Protein AF-A0A5N5X622-F1 (afdb_monomer_lite)

pLDDT: mean 71.99, std 19.09, range [31.19, 94.75]

Structure (mmCIF, N/CA/C/O backbone):
data_AF-A0A5N5X622-F1
#
_entry.id   AF-A0A5N5X622-F1
#
loop_
_atom_site.group_PDB
_atom_site.id
_atom_site.type_symbol
_atom_site.label_atom_id
_atom_site.label_alt_id
_atom_site.label_comp_id
_atom_site.label_asym_id
_atom_site.label_entity_id
_atom_site.label_seq_id
_atom_site.pdbx_PDB_ins_code
_atom_site.Cartn_x
_atom_site.Cartn_y
_atom_site.Cartn_z
_atom_site.occupancy
_atom_site.B_iso_or_equiv
_atom_site.auth_seq_id
_atom_site.auth_comp_id
_atom_site.auth_asym_id
_atom_site.auth_atom_id
_atom_site.pdbx_PDB_model_num
ATOM 1 N N . MET A 1 1 ? -25.633 13.217 -13.353 1.00 41.47 1 MET A N 1
ATOM 2 C CA . MET A 1 1 ? -24.418 12.420 -13.628 1.00 41.47 1 MET A CA 1
ATOM 3 C C . MET A 1 1 ? -23.751 12.186 -12.285 1.00 41.47 1 MET A C 1
ATOM 5 O O . MET A 1 1 ? -23.526 13.173 -11.601 1.00 41.47 1 MET A O 1
ATOM 9 N N . ASN A 1 2 ? -23.494 10.936 -11.894 1.00 58.78 2 ASN A N 1
ATOM 10 C CA . ASN A 1 2 ? -22.851 10.600 -10.618 1.00 58.78 2 ASN A CA 1
ATOM 11 C C . ASN A 1 2 ? -21.510 9.923 -10.926 1.00 58.78 2 ASN A C 1
ATOM 13 O O . ASN A 1 2 ? -21.478 9.017 -11.757 1.00 58.78 2 ASN A O 1
ATOM 17 N N . MET A 1 3 ? -20.425 10.362 -10.285 1.00 68.00 3 MET A N 1
ATOM 18 C CA . MET A 1 3 ? -19.094 9.757 -10.410 1.00 68.00 3 MET A CA 1
ATOM 19 C C . MET A 1 3 ? -18.786 8.971 -9.134 1.00 68.00 3 MET A C 1
ATOM 21 O O . MET A 1 3 ? -18.955 9.493 -8.035 1.00 68.00 3 MET A O 1
ATOM 25 N N . GLY A 1 4 ? -18.394 7.705 -9.279 1.00 65.88 4 GLY A N 1
ATOM 26 C CA . GLY A 1 4 ? -18.057 6.843 -8.147 1.00 65.88 4 GLY A CA 1
ATOM 27 C C . GLY A 1 4 ? -16.649 7.119 -7.624 1.00 65.88 4 GLY A C 1
ATOM 28 O O . GLY A 1 4 ? -15.725 7.293 -8.415 1.00 65.88 4 GLY A O 1
ATOM 29 N N . MET A 1 5 ? -16.495 7.120 -6.301 1.00 72.50 5 MET A N 1
ATOM 30 C CA . MET A 1 5 ? -15.207 7.199 -5.604 1.00 72.50 5 MET A CA 1
ATOM 31 C C . MET A 1 5 ? -15.010 5.932 -4.771 1.00 72.50 5 MET A C 1
ATOM 33 O O . MET A 1 5 ? -15.975 5.383 -4.233 1.00 72.50 5 MET A O 1
ATOM 37 N N . ALA A 1 6 ? -13.772 5.442 -4.701 1.00 73.81 6 ALA A N 1
ATOM 38 C CA . ALA A 1 6 ? -13.441 4.247 -3.940 1.00 73.81 6 ALA A CA 1
ATOM 39 C C . ALA A 1 6 ? -12.882 4.628 -2.561 1.00 73.81 6 ALA A C 1
ATOM 41 O O . ALA A 1 6 ? -11.781 5.157 -2.443 1.00 73.81 6 ALA A O 1
ATOM 42 N N . PHE A 1 7 ? -13.623 4.274 -1.509 1.00 77.81 7 PHE A N 1
ATOM 43 C CA . PHE A 1 7 ? -13.204 4.419 -0.107 1.00 77.81 7 PHE A CA 1
ATOM 44 C C . PHE A 1 7 ? -12.350 3.233 0.392 1.00 77.81 7 PHE A C 1
ATOM 46 O O . PHE A 1 7 ? -12.337 2.907 1.581 1.00 77.81 7 PHE A O 1
ATOM 53 N N . TYR A 1 8 ? -11.688 2.531 -0.528 1.00 85.31 8 TYR A N 1
ATOM 54 C CA . TYR A 1 8 ? -10.865 1.360 -0.251 1.00 85.31 8 TYR A CA 1
ATOM 55 C C . TYR A 1 8 ? -9.720 1.257 -1.263 1.00 85.31 8 TYR A C 1
ATOM 57 O O . TYR A 1 8 ? -9.831 1.708 -2.404 1.00 85.31 8 TYR A O 1
ATOM 65 N N . GLY A 1 9 ? -8.629 0.623 -0.846 1.00 89.12 9 GLY A N 1
ATOM 66 C CA . GLY A 1 9 ? -7.505 0.256 -1.696 1.00 89.12 9 GLY A CA 1
ATOM 67 C C . GLY A 1 9 ? -7.555 -1.194 -2.162 1.00 89.12 9 GLY A C 1
ATOM 68 O O . GLY A 1 9 ? -8.251 -2.044 -1.594 1.00 89.12 9 GLY A O 1
ATOM 69 N N . ARG A 1 10 ? -6.772 -1.479 -3.201 1.00 91.50 10 ARG A N 1
ATOM 70 C CA . ARG A 1 10 ? -6.449 -2.832 -3.651 1.00 91.50 10 ARG A CA 1
ATOM 71 C C . ARG A 1 10 ? -5.025 -3.176 -3.256 1.00 91.50 10 ARG A C 1
ATOM 73 O O . ARG A 1 10 ? -4.117 -2.387 -3.497 1.00 91.50 10 ARG A O 1
ATOM 80 N N . SER A 1 11 ? -4.836 -4.358 -2.680 1.00 92.56 11 SER A N 1
ATOM 81 C CA . SER A 1 11 ? -3.521 -4.862 -2.290 1.00 92.56 11 SER A CA 1
ATOM 82 C C . SER A 1 11 ? -3.118 -6.090 -3.098 1.00 92.56 11 SER A C 1
ATOM 84 O O . SER A 1 11 ? -3.950 -6.887 -3.534 1.00 92.56 11 SER A O 1
ATOM 86 N N . VAL A 1 12 ? -1.818 -6.242 -3.307 1.00 92.38 12 VAL A N 1
ATOM 87 C CA . VAL A 1 12 ? -1.199 -7.313 -4.085 1.00 92.38 12 VAL A CA 1
ATOM 88 C C . VAL A 1 12 ? 0.105 -7.745 -3.428 1.00 92.38 12 VAL A C 1
ATOM 90 O O . VAL A 1 12 ? 0.761 -6.968 -2.728 1.00 92.38 12 VAL A O 1
ATOM 93 N N . THR A 1 13 ? 0.484 -8.992 -3.676 1.00 92.44 13 THR A N 1
ATOM 94 C CA . THR A 1 13 ? 1.807 -9.517 -3.338 1.00 92.44 13 THR A CA 1
ATOM 95 C C . THR A 1 13 ? 2.660 -9.499 -4.598 1.00 92.44 13 THR A C 1
ATOM 97 O O . THR A 1 13 ? 2.307 -10.100 -5.616 1.00 92.44 13 THR A O 1
ATOM 100 N N . ARG A 1 14 ? 3.771 -8.769 -4.554 1.00 90.38 14 ARG A N 1
ATOM 101 C CA . ARG A 1 14 ? 4.697 -8.562 -5.670 1.00 90.38 14 ARG A CA 1
ATOM 102 C C . ARG A 1 14 ? 5.601 -9.770 -5.869 1.00 90.38 14 ARG A C 1
ATOM 104 O O . ARG A 1 14 ? 6.007 -10.420 -4.913 1.00 90.38 14 ARG A O 1
ATOM 111 N N . ALA A 1 15 ? 5.972 -10.018 -7.123 1.00 89.38 15 ALA A N 1
ATOM 112 C CA . ALA A 1 15 ? 6.912 -11.081 -7.476 1.00 89.38 15 ALA A CA 1
ATOM 113 C C . ALA A 1 15 ? 8.362 -10.770 -7.085 1.00 89.38 15 ALA A C 1
ATOM 115 O O . ALA A 1 15 ? 9.146 -11.683 -6.844 1.00 89.38 15 ALA A O 1
ATOM 116 N N . SER A 1 16 ? 8.723 -9.487 -7.018 1.00 86.88 16 SER A N 1
ATOM 117 C CA . SER A 1 16 ? 10.060 -9.045 -6.629 1.00 86.88 16 SER A CA 1
ATOM 118 C C . SER A 1 16 ? 9.991 -7.847 -5.695 1.00 86.88 16 SER A C 1
ATOM 120 O O . SER A 1 16 ? 9.267 -6.883 -5.958 1.00 86.88 16 SER A O 1
ATOM 122 N N . SER A 1 17 ? 10.826 -7.869 -4.654 1.00 83.12 17 SER A N 1
ATOM 123 C CA . SER A 1 17 ? 11.003 -6.750 -3.729 1.00 83.12 17 SER A CA 1
ATOM 124 C C . SER A 1 17 ? 11.721 -5.545 -4.355 1.00 83.12 17 SER A C 1
ATOM 126 O O . SER A 1 17 ? 11.715 -4.475 -3.751 1.00 83.12 17 SER A O 1
ATOM 128 N N . SER A 1 18 ? 12.315 -5.687 -5.547 1.00 86.25 18 SER A N 1
ATOM 129 C CA . SER A 1 18 ? 13.050 -4.615 -6.239 1.00 86.25 18 SER A CA 1
ATOM 130 C C . SER A 1 18 ? 12.186 -3.697 -7.110 1.00 86.25 18 SER A C 1
ATOM 132 O O . SER A 1 18 ? 12.665 -2.648 -7.512 1.00 86.25 18 SER A O 1
ATOM 134 N N . CYS A 1 19 ? 10.953 -4.097 -7.432 1.00 82.94 19 CYS A N 1
ATOM 135 C CA . CYS A 1 19 ? 10.034 -3.347 -8.298 1.00 82.94 19 CYS A CA 1
ATOM 136 C C . CYS A 1 19 ? 8.870 -2.847 -7.447 1.00 82.94 19 CYS A C 1
ATOM 138 O O . CYS A 1 19 ? 8.175 -3.688 -6.885 1.00 82.94 19 CYS A O 1
ATOM 140 N N . THR A 1 20 ? 8.666 -1.541 -7.299 1.00 79.12 20 THR A N 1
ATOM 141 C CA . THR A 1 20 ? 7.653 -0.938 -6.397 1.00 79.12 20 THR A CA 1
ATOM 142 C C . THR A 1 20 ? 6.556 -0.161 -7.127 1.00 79.12 20 THR A C 1
ATOM 144 O O . THR A 1 20 ? 5.635 0.370 -6.508 1.00 79.12 20 THR A O 1
ATOM 147 N N . GLU A 1 21 ? 6.654 -0.112 -8.445 1.00 80.31 21 GLU A N 1
ATOM 148 C CA . GLU A 1 21 ? 5.789 0.612 -9.352 1.00 80.31 21 GLU A CA 1
ATOM 149 C C . GLU A 1 21 ? 4.456 -0.127 -9.634 1.00 80.31 21 GLU A C 1
ATOM 151 O O . GLU A 1 21 ? 4.324 -1.337 -9.418 1.00 80.31 21 GLU A O 1
ATOM 156 N N . PRO A 1 22 ? 3.417 0.583 -10.116 1.00 76.12 22 PRO A N 1
ATOM 157 C CA . PRO A 1 22 ? 2.135 -0.026 -10.481 1.00 76.12 22 PRO A CA 1
ATOM 158 C C . PRO A 1 22 ? 2.180 -1.010 -11.664 1.00 76.12 22 PRO A C 1
ATOM 160 O O . PRO A 1 22 ? 1.190 -1.685 -11.916 1.00 76.12 22 PRO A O 1
ATOM 163 N N . ASP A 1 23 ? 3.277 -1.083 -12.415 1.00 81.44 23 ASP A N 1
ATOM 164 C CA . ASP A 1 23 ? 3.460 -1.990 -13.557 1.00 81.44 23 ASP A CA 1
ATOM 165 C C . ASP A 1 23 ? 4.196 -3.293 -13.190 1.00 81.44 23 ASP A C 1
ATOM 167 O O . ASP A 1 23 ? 4.402 -4.164 -14.038 1.00 81.44 23 ASP A O 1
ATOM 171 N N . CYS A 1 24 ? 4.563 -3.467 -11.918 1.00 84.94 24 CYS A N 1
ATOM 172 C CA . CYS A 1 24 ? 5.251 -4.660 -11.446 1.00 84.94 24 CYS A CA 1
ATOM 173 C C . CYS A 1 24 ? 4.403 -5.932 -11.566 1.00 84.94 24 CYS A C 1
ATOM 175 O O . CYS A 1 24 ? 3.187 -5.933 -11.388 1.00 84.94 24 CYS A O 1
ATOM 177 N N . THR A 1 25 ? 5.072 -7.069 -11.769 1.00 89.12 25 THR A N 1
ATOM 178 C CA . THR A 1 25 ? 4.412 -8.379 -11.763 1.00 89.12 25 THR A CA 1
ATOM 179 C C . THR A 1 25 ? 3.899 -8.740 -10.367 1.00 89.12 25 THR A C 1
ATOM 181 O O . THR A 1 25 ? 4.641 -8.698 -9.378 1.00 89.12 25 THR A O 1
ATOM 184 N N . TYR A 1 26 ? 2.637 -9.165 -10.301 1.00 90.31 26 TYR A N 1
ATOM 185 C CA . TYR A 1 26 ? 1.977 -9.615 -9.077 1.00 90.31 26 TYR A CA 1
ATOM 186 C C . TYR A 1 26 ? 1.831 -11.136 -9.065 1.00 90.31 26 TYR A C 1
ATOM 188 O O . TYR A 1 26 ? 1.511 -11.745 -10.083 1.00 90.31 26 TYR A O 1
ATOM 196 N N . LEU A 1 27 ? 2.056 -11.747 -7.903 1.00 91.88 27 LEU A N 1
ATOM 197 C CA . LEU A 1 27 ? 1.885 -13.187 -7.696 1.00 91.88 27 LEU A CA 1
ATOM 198 C C . LEU A 1 27 ? 0.461 -13.533 -7.275 1.00 91.88 27 LEU A C 1
ATOM 200 O O . LEU A 1 27 ? -0.055 -14.596 -7.609 1.00 91.88 27 LEU A O 1
ATOM 204 N N . SER A 1 28 ? -0.152 -12.662 -6.478 1.00 93.00 28 SER A N 1
ATOM 205 C CA . SER A 1 28 ? -1.457 -12.906 -5.873 1.00 93.00 28 SER A CA 1
ATOM 206 C C . SER A 1 28 ? -2.075 -11.619 -5.333 1.00 93.00 28 SER A C 1
ATOM 208 O O . SER A 1 28 ? -1.424 -10.571 -5.253 1.00 93.00 28 SER A O 1
ATOM 210 N N . ALA A 1 29 ? -3.348 -11.714 -4.946 1.00 93.31 29 ALA A N 1
ATOM 211 C CA . ALA A 1 29 ? -3.983 -10.717 -4.100 1.00 93.31 29 ALA A CA 1
ATOM 212 C C . ALA A 1 29 ? -3.207 -10.570 -2.780 1.00 93.31 29 ALA A C 1
ATOM 214 O O . ALA A 1 29 ? -2.671 -11.544 -2.250 1.00 93.31 29 ALA A O 1
ATOM 215 N N . GLY A 1 30 ? -3.149 -9.349 -2.253 1.00 91.44 30 GLY A N 1
ATOM 216 C CA . GLY A 1 30 ? -2.502 -9.082 -0.976 1.00 91.44 30 GLY A CA 1
ATOM 217 C C . GLY A 1 30 ? -3.239 -9.756 0.179 1.00 91.44 30 GLY A C 1
ATOM 218 O O . GLY A 1 30 ? -4.403 -10.154 0.061 1.00 91.44 30 GLY A O 1
ATOM 219 N N . ASN A 1 31 ? -2.564 -9.856 1.320 1.00 91.94 31 ASN A N 1
ATOM 220 C CA . ASN A 1 31 ? -3.176 -10.390 2.531 1.00 91.94 31 ASN A CA 1
ATOM 221 C C . ASN A 1 31 ? -4.441 -9.604 2.897 1.00 91.94 31 ASN A C 1
ATOM 223 O O . ASN A 1 31 ? -4.497 -8.380 2.745 1.00 91.94 31 ASN A O 1
ATOM 227 N N . LYS A 1 32 ? -5.458 -10.327 3.374 1.00 92.69 32 LYS A N 1
ATOM 228 C CA . LYS A 1 32 ? -6.698 -9.720 3.854 1.00 92.69 32 LYS A CA 1
ATOM 229 C C . LYS A 1 32 ? -6.429 -8.832 5.067 1.00 92.69 32 LYS A C 1
ATOM 231 O O . LYS A 1 32 ? -5.648 -9.207 5.944 1.00 92.69 32 LYS A O 1
ATOM 236 N N . GLY A 1 33 ? -7.083 -7.676 5.115 1.00 89.44 33 GLY A N 1
ATOM 237 C CA . GLY A 1 33 ? -7.083 -6.829 6.301 1.00 89.44 33 GLY A CA 1
ATOM 238 C C . GLY A 1 33 ? -7.928 -7.426 7.430 1.00 89.44 33 GLY A C 1
ATOM 239 O O . GLY A 1 33 ? -8.763 -8.305 7.207 1.00 89.44 33 GLY A O 1
ATOM 240 N N . ALA A 1 34 ? -7.706 -6.955 8.657 1.00 90.94 34 ALA A N 1
ATOM 241 C CA . ALA A 1 34 ? -8.431 -7.426 9.837 1.00 90.94 34 ALA A CA 1
ATOM 242 C C . ALA A 1 34 ? -9.915 -7.010 9.843 1.00 90.94 34 ALA A C 1
ATOM 244 O O . ALA A 1 34 ? -10.745 -7.704 10.423 1.00 90.94 34 ALA A O 1
ATOM 245 N N . CYS A 1 35 ? -10.247 -5.881 9.215 1.00 91.94 35 CYS A N 1
ATOM 246 C CA . CYS A 1 35 ? -11.603 -5.354 9.086 1.00 91.94 35 CYS A CA 1
ATOM 247 C C . CYS A 1 35 ? -12.239 -5.719 7.743 1.00 91.94 35 CYS A C 1
ATOM 249 O O . CYS A 1 35 ? -13.426 -6.028 7.698 1.00 91.94 35 CYS A O 1
ATOM 251 N N . SER A 1 36 ? -11.476 -5.650 6.649 1.00 91.75 36 SER A N 1
ATOM 252 C CA . SER A 1 36 ? -11.986 -5.970 5.308 1.00 91.75 36 SER A CA 1
ATOM 253 C C . SER A 1 36 ? -12.202 -7.468 5.089 1.00 91.75 36 SER A C 1
ATOM 255 O O . SER A 1 36 ? -13.031 -7.842 4.258 1.00 91.75 36 SER A O 1
ATOM 257 N N . ASP A 1 37 ? -11.446 -8.314 5.799 1.00 94.38 37 ASP A N 1
ATOM 258 C CA . ASP A 1 37 ? -11.492 -9.786 5.782 1.00 94.38 37 ASP A CA 1
ATOM 259 C C . ASP A 1 37 ? -11.498 -10.419 4.374 1.00 94.38 37 ASP A C 1
ATOM 261 O O . ASP A 1 37 ? -11.872 -11.572 4.171 1.00 94.38 37 ASP A O 1
ATOM 265 N N . THR A 1 38 ? -11.034 -9.668 3.375 1.00 94.75 38 THR A N 1
ATOM 266 C CA . THR A 1 38 ? -11.046 -10.060 1.968 1.00 94.75 38 THR A CA 1
ATOM 267 C C . THR A 1 38 ? -9.659 -9.859 1.381 1.00 94.75 38 THR A C 1
ATOM 269 O O . THR A 1 38 ? -9.093 -8.769 1.460 1.00 94.75 38 THR A O 1
ATOM 272 N N . ALA A 1 39 ? -9.095 -10.910 0.783 1.00 94.56 39 ALA A N 1
ATOM 273 C CA . ALA A 1 39 ? -7.784 -10.827 0.147 1.00 94.56 39 ALA A CA 1
ATOM 274 C C . ALA A 1 39 ? -7.791 -9.771 -0.970 1.00 94.56 39 ALA A C 1
ATOM 276 O O . ALA A 1 39 ? -8.729 -9.685 -1.764 1.00 94.56 39 ALA A O 1
ATOM 277 N N . GLY A 1 40 ? -6.738 -8.961 -1.022 1.00 91.81 40 GLY A N 1
ATOM 278 C CA . GLY A 1 40 ? -6.587 -7.887 -1.998 1.00 91.81 40 GLY A CA 1
ATOM 279 C C . GLY A 1 40 ? -7.447 -6.649 -1.752 1.00 91.81 40 GLY A C 1
ATOM 280 O O . GLY A 1 40 ? -7.503 -5.774 -2.617 1.00 91.81 40 GLY A O 1
ATOM 281 N N . VAL A 1 41 ? -8.121 -6.549 -0.606 1.00 92.31 41 VAL A N 1
ATOM 282 C CA . VAL A 1 41 ? -8.916 -5.378 -0.220 1.00 92.31 41 VAL A CA 1
ATOM 283 C C . VAL A 1 41 ? -8.389 -4.838 1.095 1.00 92.31 41 VAL A C 1
ATOM 285 O O . VAL A 1 41 ? -8.149 -5.603 2.020 1.00 92.31 41 VAL A O 1
ATOM 288 N N . LEU A 1 42 ? -8.221 -3.520 1.171 1.00 91.50 42 LEU A N 1
ATOM 289 C CA . LEU A 1 42 ? -7.935 -2.819 2.417 1.00 91.50 42 LEU A CA 1
ATOM 290 C C . LEU A 1 42 ? -8.807 -1.572 2.495 1.00 91.50 42 LEU A C 1
ATOM 292 O O . LEU A 1 42 ? -8.864 -0.792 1.545 1.00 91.50 42 LEU A O 1
ATOM 296 N N . PHE A 1 43 ? -9.480 -1.363 3.618 1.00 89.56 43 PHE A N 1
ATOM 297 C CA . PHE A 1 43 ? -10.205 -0.121 3.864 1.00 89.56 43 PHE A CA 1
ATOM 298 C C . PHE A 1 43 ? -9.248 1.019 4.215 1.00 89.56 43 PHE A C 1
ATOM 300 O O . PHE A 1 43 ? -8.136 0.796 4.696 1.00 89.56 43 PHE A O 1
ATOM 307 N N . ASN A 1 44 ? -9.686 2.263 4.004 1.00 86.50 44 ASN A N 1
ATOM 308 C CA . ASN A 1 44 ? -8.853 3.442 4.255 1.00 86.50 44 ASN A CA 1
ATOM 309 C C . ASN A 1 44 ? -8.297 3.475 5.690 1.00 86.50 44 ASN A C 1
ATOM 311 O O . ASN A 1 44 ? -7.127 3.794 5.879 1.00 86.50 44 ASN A O 1
ATOM 315 N N . ASN A 1 45 ? -9.083 3.086 6.698 1.00 86.88 45 ASN A N 1
ATOM 316 C CA . ASN A 1 45 ? -8.615 3.009 8.085 1.00 86.88 45 ASN A CA 1
ATOM 317 C C . ASN A 1 45 ? -7.510 1.956 8.280 1.00 86.88 45 ASN A C 1
ATOM 319 O O . ASN A 1 45 ? -6.568 2.207 9.026 1.00 86.88 45 ASN A O 1
ATOM 323 N N . GLU A 1 46 ? -7.592 0.810 7.601 1.00 90.00 46 GLU A N 1
A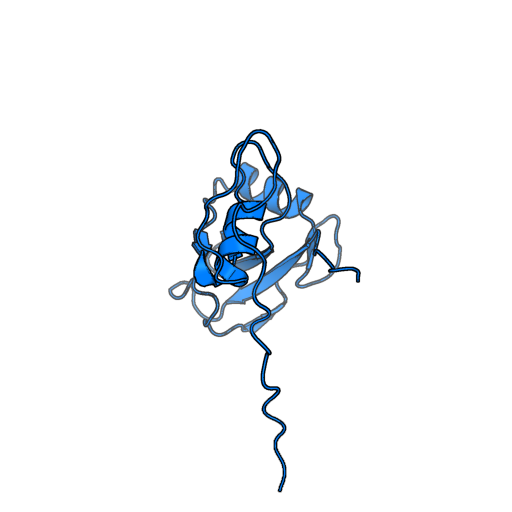TOM 324 C CA . GLU A 1 46 ? -6.559 -0.232 7.654 1.00 90.00 46 GLU A CA 1
ATOM 325 C C . GLU A 1 46 ? -5.264 0.257 7.001 1.00 90.00 46 GLU A C 1
ATOM 327 O O . GLU A 1 46 ? -4.181 0.058 7.545 1.00 90.00 46 GLU A O 1
ATOM 332 N N . ILE A 1 47 ? -5.367 0.969 5.874 1.00 88.94 47 ILE A N 1
ATOM 333 C CA . ILE A 1 47 ? -4.212 1.571 5.196 1.00 88.94 47 ILE A CA 1
ATOM 334 C C . ILE A 1 47 ? -3.535 2.606 6.105 1.00 88.94 47 ILE A C 1
ATOM 336 O O . ILE A 1 47 ? -2.316 2.579 6.250 1.00 88.94 47 ILE A O 1
ATOM 340 N N . GLN A 1 48 ? -4.304 3.474 6.771 1.00 87.44 48 GLN A N 1
ATOM 341 C CA . GLN A 1 48 ? -3.755 4.447 7.727 1.00 87.44 48 GLN A CA 1
ATOM 342 C C . GLN A 1 48 ? -3.082 3.766 8.925 1.00 87.44 48 GLN A C 1
ATOM 344 O O . GLN A 1 48 ? -2.011 4.184 9.360 1.00 87.44 48 GLN A O 1
ATOM 349 N N . GLN A 1 49 ? -3.666 2.682 9.441 1.00 90.44 49 GLN A N 1
ATOM 350 C CA . GLN A 1 49 ? -3.034 1.886 10.494 1.00 90.44 49 GLN A CA 1
ATOM 351 C C . GLN A 1 49 ? -1.718 1.262 10.024 1.00 90.44 49 GLN A C 1
ATOM 353 O O . GLN A 1 49 ? -0.749 1.280 10.773 1.00 90.44 49 GLN A O 1
ATOM 358 N N . ILE A 1 50 ? -1.648 0.748 8.792 1.00 90.69 50 ILE A N 1
ATOM 359 C CA . ILE A 1 50 ? -0.405 0.216 8.214 1.00 90.69 50 ILE A CA 1
ATOM 360 C C . ILE A 1 50 ? 0.655 1.320 8.112 1.00 90.69 50 ILE A C 1
ATOM 362 O O . ILE A 1 50 ? 1.791 1.091 8.523 1.00 90.69 50 ILE A O 1
ATOM 366 N N . ILE A 1 51 ? 0.280 2.509 7.625 1.00 89.38 51 ILE A N 1
ATOM 367 C CA . ILE A 1 51 ? 1.168 3.681 7.538 1.00 89.38 51 ILE A CA 1
ATOM 368 C C . ILE A 1 51 ? 1.755 4.019 8.907 1.00 89.38 51 ILE A C 1
ATOM 370 O O . ILE A 1 51 ? 2.971 4.117 9.043 1.00 89.38 51 ILE A O 1
ATOM 374 N N . ASN A 1 52 ? 0.902 4.133 9.924 1.00 90.50 52 ASN A N 1
ATOM 375 C CA . ASN A 1 52 ? 1.324 4.532 11.263 1.00 90.50 52 ASN A CA 1
ATOM 376 C C . ASN A 1 52 ? 2.128 3.438 11.977 1.00 90.50 52 ASN A C 1
ATOM 378 O O . ASN A 1 52 ? 3.140 3.729 12.600 1.00 90.50 52 ASN A O 1
ATOM 382 N N . ASN A 1 53 ? 1.703 2.176 11.879 1.00 92.12 53 ASN A N 1
ATOM 383 C CA . ASN A 1 53 ? 2.324 1.073 12.616 1.00 92.12 53 ASN A CA 1
ATOM 384 C C . ASN A 1 53 ? 3.658 0.625 12.010 1.00 92.12 53 ASN A C 1
ATOM 386 O O . ASN A 1 53 ? 4.502 0.096 12.728 1.00 92.12 53 ASN A O 1
ATOM 390 N N . LYS A 1 54 ? 3.824 0.761 10.689 1.00 90.12 54 LYS A N 1
ATOM 391 C CA . LYS A 1 54 ? 5.041 0.342 9.976 1.00 90.12 54 LYS A CA 1
ATOM 392 C C . LYS A 1 54 ? 5.924 1.515 9.552 1.00 90.12 54 LYS A C 1
ATOM 394 O O . LYS A 1 54 ? 6.948 1.276 8.921 1.00 90.12 54 LYS A O 1
ATOM 399 N N . GLU A 1 55 ? 5.515 2.746 9.861 1.00 89.50 55 GLU A N 1
ATOM 400 C CA . GLU A 1 55 ? 6.222 3.988 9.513 1.00 89.50 55 GLU A CA 1
ATOM 401 C C . GLU A 1 55 ? 6.582 4.079 8.017 1.00 89.50 55 GLU A C 1
ATOM 403 O O . GLU A 1 55 ? 7.636 4.578 7.620 1.00 89.50 55 GLU A O 1
ATOM 408 N N . VAL A 1 56 ? 5.696 3.569 7.159 1.00 87.88 56 VAL A N 1
ATOM 409 C CA . VAL A 1 56 ? 5.904 3.532 5.708 1.00 87.88 56 VAL A CA 1
ATOM 410 C C . VAL A 1 56 ? 5.376 4.803 5.052 1.00 87.88 56 VAL A C 1
ATOM 412 O O . VAL A 1 56 ? 4.269 5.257 5.336 1.00 87.88 56 VAL A O 1
ATOM 415 N N . ILE A 1 57 ? 6.158 5.371 4.135 1.00 85.12 57 ILE A N 1
ATOM 416 C CA . ILE A 1 57 ? 5.813 6.615 3.439 1.00 85.12 57 ILE A CA 1
ATOM 417 C C . ILE A 1 57 ? 5.127 6.281 2.104 1.00 85.12 57 ILE A C 1
ATOM 419 O O . ILE A 1 57 ? 5.737 5.617 1.262 1.00 85.12 57 ILE A O 1
ATOM 423 N N . PRO A 1 58 ? 3.885 6.742 1.866 1.00 86.81 58 PRO A N 1
ATOM 424 C CA . PRO A 1 58 ? 3.213 6.558 0.583 1.00 86.81 58 PRO A CA 1
ATOM 425 C C . PRO A 1 58 ? 3.910 7.285 -0.571 1.00 86.81 58 PRO A C 1
ATOM 427 O O . PRO A 1 58 ? 4.287 8.451 -0.441 1.00 86.81 58 PRO A O 1
ATOM 430 N N . THR A 1 59 ? 3.968 6.644 -1.738 1.00 85.31 59 THR A N 1
ATOM 431 C CA . THR A 1 59 ? 4.413 7.268 -2.993 1.00 85.31 59 THR A CA 1
ATOM 432 C C . THR A 1 59 ? 3.206 7.761 -3.789 1.00 85.31 59 THR A C 1
ATOM 434 O O . THR A 1 59 ? 2.216 7.048 -3.937 1.00 85.31 59 THR A O 1
ATOM 437 N N . MET A 1 60 ? 3.261 8.994 -4.300 1.00 81.62 60 MET A N 1
ATOM 438 C CA . MET A 1 60 ? 2.170 9.599 -5.072 1.00 81.62 60 MET A CA 1
ATOM 439 C C . MET A 1 60 ? 2.463 9.562 -6.572 1.00 81.62 60 MET A C 1
ATOM 441 O O . MET A 1 60 ? 3.440 10.155 -7.027 1.00 81.62 60 MET A O 1
ATOM 445 N N . TYR A 1 61 ? 1.554 8.964 -7.342 1.00 77.94 61 TYR A N 1
ATOM 446 C CA . TYR A 1 61 ? 1.586 8.960 -8.804 1.00 77.94 61 TYR A CA 1
ATOM 447 C C . TYR A 1 61 ? 0.589 9.997 -9.311 1.00 77.94 61 TYR A C 1
ATOM 449 O O . TYR A 1 61 ? -0.610 9.734 -9.380 1.00 77.94 61 TYR A O 1
ATOM 457 N N . LYS A 1 62 ? 1.082 11.205 -9.608 1.00 71.75 62 LYS A N 1
ATOM 458 C CA . LYS A 1 62 ? 0.243 12.367 -9.954 1.00 71.75 62 LYS A CA 1
ATOM 459 C C . LYS A 1 62 ? -0.566 12.142 -11.229 1.00 71.75 62 LYS A C 1
ATOM 461 O O . LYS A 1 62 ? -1.765 12.390 -11.218 1.00 71.75 62 LYS A O 1
ATOM 466 N N . ASP A 1 63 ? 0.065 11.591 -12.260 1.00 70.38 63 ASP A N 1
ATOM 467 C CA . ASP A 1 63 ? -0.565 11.351 -13.564 1.00 70.38 63 ASP A CA 1
ATOM 468 C C . ASP A 1 63 ? -1.751 10.383 -13.458 1.00 70.38 63 ASP A C 1
ATOM 470 O O . ASP A 1 63 ? -2.761 10.544 -14.136 1.00 70.38 63 ASP A O 1
ATOM 474 N N . ALA A 1 64 ? -1.655 9.409 -12.548 1.00 70.81 64 ALA A N 1
ATOM 475 C CA . ALA A 1 64 ? -2.703 8.428 -1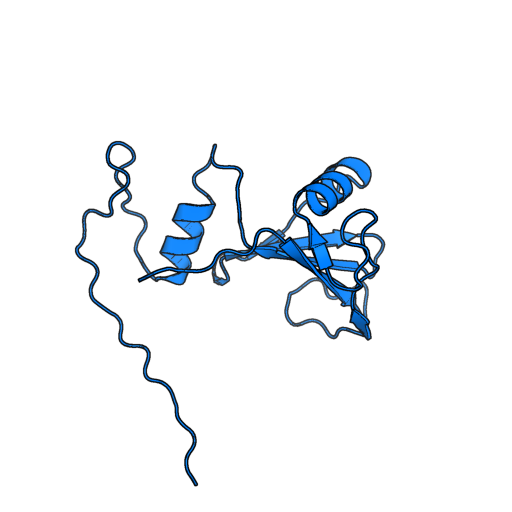2.279 1.00 70.81 64 ALA A CA 1
ATOM 476 C C . ALA A 1 64 ? -3.612 8.806 -11.094 1.00 70.81 64 ALA A C 1
ATOM 478 O O . ALA A 1 64 ? -4.614 8.139 -10.862 1.00 70.81 64 ALA A O 1
ATOM 479 N N . THR A 1 65 ? -3.290 9.865 -10.338 1.00 74.31 65 THR A N 1
ATOM 480 C CA . THR A 1 65 ? -4.056 10.318 -9.158 1.00 74.31 65 THR A CA 1
ATOM 481 C C . THR A 1 65 ? -4.252 9.222 -8.097 1.00 74.31 65 THR A C 1
ATOM 483 O O . THR A 1 65 ? -5.279 9.116 -7.427 1.00 74.31 65 THR A O 1
ATOM 486 N N . VAL A 1 66 ? -3.225 8.398 -7.898 1.00 78.50 66 VAL A N 1
ATOM 487 C CA . VAL A 1 66 ? -3.229 7.322 -6.896 1.00 78.50 66 VAL A CA 1
ATOM 488 C C . VAL A 1 66 ? -2.048 7.450 -5.950 1.00 78.50 66 VAL A C 1
ATOM 490 O O . VAL A 1 66 ? -1.011 8.038 -6.277 1.00 78.50 66 VAL A O 1
ATOM 493 N N . LYS A 1 67 ? -2.205 6.879 -4.758 1.00 83.94 67 LYS A N 1
ATOM 494 C CA . LYS A 1 67 ? -1.100 6.632 -3.836 1.00 83.94 67 LYS A CA 1
ATOM 495 C C . LYS A 1 67 ? -0.812 5.143 -3.797 1.00 83.94 67 LYS A C 1
ATOM 497 O O . LYS A 1 67 ? -1.732 4.325 -3.846 1.00 83.94 67 LYS A O 1
ATOM 502 N N . THR A 1 68 ? 0.465 4.812 -3.691 1.00 87.56 68 THR A N 1
ATOM 503 C CA . THR A 1 68 ? 0.909 3.451 -3.427 1.00 87.56 68 THR A CA 1
ATOM 504 C C . THR A 1 68 ? 1.662 3.381 -2.113 1.00 87.56 68 THR A C 1
ATOM 506 O O . THR A 1 68 ? 2.252 4.358 -1.646 1.00 87.56 68 THR A O 1
ATOM 509 N N . LEU A 1 69 ? 1.617 2.207 -1.499 1.00 89.81 69 LEU A N 1
ATOM 510 C CA . LEU A 1 69 ? 2.313 1.904 -0.263 1.00 89.81 69 LEU A CA 1
ATOM 511 C C . LEU A 1 69 ? 2.895 0.512 -0.365 1.00 89.81 69 LEU A C 1
ATOM 513 O O . LEU A 1 69 ? 2.175 -0.432 -0.684 1.00 89.81 69 LEU A O 1
ATOM 517 N N . THR A 1 70 ? 4.173 0.382 -0.043 1.00 90.31 70 THR A N 1
ATOM 518 C CA . THR A 1 70 ? 4.852 -0.909 0.028 1.00 90.31 70 THR A CA 1
ATOM 519 C C . THR A 1 70 ? 5.311 -1.183 1.444 1.00 90.31 70 THR A C 1
ATOM 521 O O . THR A 1 70 ? 5.866 -0.297 2.092 1.00 90.31 70 THR A O 1
ATOM 524 N N . TRP A 1 71 ? 5.114 -2.411 1.914 1.00 89.81 71 TRP A N 1
ATOM 525 C CA . TRP A 1 71 ? 5.570 -2.853 3.231 1.00 89.81 71 TRP A CA 1
ATOM 526 C C . TRP A 1 71 ? 5.951 -4.339 3.203 1.00 89.81 71 TRP A C 1
ATOM 528 O O . TRP A 1 71 ? 5.721 -5.017 2.206 1.00 89.81 71 TRP A O 1
ATOM 538 N N . ASP A 1 72 ? 6.599 -4.822 4.268 1.00 82.56 72 ASP A N 1
ATOM 539 C CA . ASP A 1 72 ? 7.050 -6.217 4.449 1.00 82.56 72 ASP A CA 1
ATOM 540 C C . ASP A 1 72 ? 7.749 -6.842 3.215 1.00 82.56 72 ASP A C 1
ATOM 542 O O . ASP A 1 72 ? 7.695 -8.042 2.990 1.00 82.56 72 ASP A O 1
ATOM 546 N N . LYS A 1 73 ? 8.480 -6.021 2.445 1.00 79.62 73 LYS A N 1
ATOM 547 C CA . LYS A 1 73 ? 9.247 -6.344 1.219 1.00 79.62 73 LYS A CA 1
ATOM 548 C C . LYS A 1 73 ? 8.435 -6.716 -0.023 1.00 79.62 73 LYS A C 1
ATOM 550 O O . LYS A 1 73 ? 8.858 -6.310 -1.106 1.00 79.62 73 LYS A O 1
ATOM 555 N N . ASP A 1 74 ? 7.319 -7.427 0.088 1.00 83.19 74 ASP A N 1
ATOM 556 C CA . ASP A 1 74 ? 6.555 -7.948 -1.056 1.00 83.19 74 ASP A CA 1
ATOM 557 C C . ASP A 1 74 ? 5.128 -7.392 -1.167 1.00 83.19 74 ASP A C 1
ATOM 559 O O . ASP A 1 74 ? 4.538 -7.442 -2.245 1.00 83.19 74 ASP A O 1
ATOM 563 N N . HIS A 1 75 ? 4.578 -6.782 -0.121 1.00 83.38 75 HIS A N 1
ATOM 564 C CA . HIS A 1 75 ? 3.243 -6.204 -0.191 1.00 83.38 75 HIS A CA 1
ATOM 565 C C . HIS A 1 75 ? 3.241 -4.836 -0.873 1.00 83.38 75 HIS A C 1
ATOM 567 O O . HIS A 1 75 ? 4.116 -3.995 -0.648 1.00 83.38 75 HIS A O 1
ATOM 573 N N . LEU A 1 76 ? 2.224 -4.619 -1.705 1.00 84.06 76 LEU A N 1
ATOM 574 C CA . LEU A 1 76 ? 1.896 -3.343 -2.328 1.00 84.06 76 LEU A CA 1
ATOM 575 C C . LEU A 1 76 ? 0.397 -3.099 -2.194 1.00 84.06 76 LEU A C 1
ATOM 577 O O . LEU A 1 76 ? -0.408 -3.977 -2.489 1.00 84.06 76 LEU A O 1
ATOM 581 N N . SER A 1 77 ? 0.019 -1.898 -1.779 1.00 82.50 77 SER A N 1
ATOM 582 C CA . SER A 1 77 ? -1.356 -1.409 -1.827 1.00 82.50 77 SER A CA 1
ATOM 583 C C . SER A 1 77 ? -1.422 -0.176 -2.708 1.00 82.50 77 SER A C 1
ATOM 585 O O . SER A 1 77 ? -0.544 0.684 -2.639 1.00 82.50 77 SER A O 1
ATOM 587 N N . VAL A 1 78 ? -2.472 -0.093 -3.515 1.00 79.12 78 VAL A N 1
ATOM 588 C CA . VAL A 1 78 ? -2.826 1.061 -4.333 1.00 79.12 78 VAL A CA 1
ATOM 589 C C . VAL A 1 78 ? -4.211 1.511 -3.905 1.00 79.12 78 VAL A C 1
ATOM 591 O O . VAL A 1 78 ? -5.152 0.717 -3.888 1.00 79.12 78 VAL A O 1
ATOM 594 N N . TRP A 1 79 ? -4.360 2.784 -3.570 1.00 77.19 79 TRP A N 1
ATOM 595 C CA . TRP A 1 79 ? -5.669 3.358 -3.284 1.00 77.19 79 TRP A CA 1
ATOM 596 C C . TRP A 1 79 ? -5.806 4.717 -3.947 1.00 77.19 79 TRP A C 1
ATOM 598 O O . TRP A 1 79 ? -4.828 5.445 -4.165 1.00 77.19 79 TRP A O 1
ATOM 608 N N . SER A 1 80 ? -7.046 5.036 -4.309 1.00 65.50 80 SER A N 1
ATOM 609 C CA . SER A 1 80 ? -7.392 6.364 -4.785 1.00 65.50 80 SER A CA 1
ATOM 610 C C . SER A 1 80 ? -7.089 7.379 -3.701 1.00 65.50 80 SER A C 1
ATOM 612 O O . SER A 1 80 ? -7.239 7.120 -2.507 1.00 65.50 80 SER A O 1
ATOM 614 N N . ILE A 1 81 ? -6.665 8.559 -4.136 1.00 62.81 81 ILE A N 1
ATOM 615 C CA . ILE A 1 81 ? -6.606 9.715 -3.259 1.00 62.81 81 ILE A CA 1
ATOM 616 C C . ILE A 1 81 ? -8.046 9.976 -2.826 1.00 62.81 81 ILE A C 1
ATOM 618 O O . ILE A 1 81 ? -8.826 10.508 -3.597 1.00 62.81 81 ILE A O 1
ATOM 622 N N . ASP A 1 82 ? -8.413 9.539 -1.630 1.00 62.44 82 ASP A N 1
ATOM 623 C CA . ASP A 1 82 ? -9.671 9.902 -1.002 1.00 62.44 82 ASP A CA 1
ATOM 624 C C . ASP A 1 82 ? -9.374 10.317 0.437 1.00 62.44 82 ASP A C 1
ATOM 626 O O . ASP A 1 82 ? -8.753 9.586 1.210 1.00 62.44 82 ASP A O 1
ATOM 630 N N . ASN A 1 83 ? -9.789 11.546 0.715 1.00 51.62 83 ASN A N 1
ATOM 631 C CA . ASN A 1 83 ? -9.940 12.180 2.012 1.00 51.62 83 ASN A CA 1
ATOM 632 C C . ASN A 1 83 ? -8.705 12.298 2.932 1.00 51.62 83 ASN A C 1
ATOM 634 O O . ASN A 1 83 ? -8.479 11.479 3.817 1.00 51.62 83 ASN A O 1
ATOM 638 N N . ASP A 1 84 ? -7.975 13.406 2.767 1.00 51.06 84 ASP A N 1
ATOM 639 C CA . ASP A 1 84 ? -7.508 14.238 3.890 1.00 51.06 84 ASP A CA 1
ATOM 640 C C . ASP A 1 84 ? -7.248 15.663 3.355 1.00 51.06 84 ASP A C 1
ATOM 642 O O . ASP A 1 84 ? -6.125 16.048 3.005 1.00 51.06 84 ASP A O 1
ATOM 646 N N . ASP A 1 85 ? -8.328 16.419 3.121 1.00 54.75 85 ASP A N 1
ATOM 647 C CA . ASP A 1 85 ? -8.257 17.762 2.530 1.00 54.75 85 ASP A CA 1
ATOM 648 C C . ASP A 1 85 ? -7.971 18.852 3.574 1.00 54.75 85 ASP A C 1
ATOM 650 O O . ASP A 1 85 ? -8.780 19.735 3.840 1.00 54.75 85 ASP A O 1
ATOM 654 N N . SER A 1 86 ? -6.753 18.833 4.108 1.00 53.09 86 SER A N 1
ATOM 655 C CA . SER A 1 86 ? -6.086 20.092 4.469 1.00 53.09 86 SER A CA 1
ATOM 656 C C . SER A 1 86 ? -5.292 20.682 3.289 1.00 53.09 86 SER A C 1
ATOM 658 O O . SER A 1 86 ? -4.785 21.797 3.376 1.00 53.09 86 SER A O 1
ATOM 660 N N . LYS A 1 87 ? -5.077 19.903 2.215 1.00 58.50 87 LYS A N 1
ATOM 661 C CA . LYS A 1 87 ? -4.083 20.184 1.155 1.00 58.50 87 LYS A CA 1
ATOM 662 C C . LYS A 1 87 ? -4.603 20.023 -0.282 1.00 58.50 87 LYS A C 1
ATOM 664 O O . LYS A 1 87 ? -3.799 19.891 -1.205 1.00 58.50 87 LYS A O 1
ATOM 669 N N . HIS A 1 88 ? -5.916 19.965 -0.486 1.00 60.84 88 HIS A N 1
ATOM 670 C CA . HIS A 1 88 ? -6.624 19.895 -1.774 1.00 60.84 88 HIS A CA 1
ATOM 671 C C . HIS A 1 88 ? -6.109 18.820 -2.745 1.00 60.84 88 HIS A C 1
ATOM 673 O O . HIS A 1 88 ? -6.213 18.941 -3.965 1.00 60.84 88 HIS A O 1
ATOM 679 N N . THR A 1 89 ? -5.522 17.743 -2.217 1.00 60.41 89 THR A N 1
ATOM 680 C CA . THR A 1 89 ? -4.819 16.740 -3.031 1.00 60.41 89 THR A CA 1
ATOM 681 C C . THR A 1 89 ? -5.784 15.958 -3.922 1.00 60.41 89 THR A C 1
ATOM 683 O O . THR A 1 89 ? -5.420 15.595 -5.038 1.00 60.41 89 THR A O 1
ATOM 686 N N . PHE A 1 90 ? -7.022 15.762 -3.459 1.00 60.75 90 PHE A N 1
ATOM 687 C CA . PHE A 1 90 ? -8.095 15.183 -4.261 1.00 60.75 90 PHE A CA 1
ATOM 688 C C . PHE A 1 90 ? -8.440 16.067 -5.463 1.00 60.75 90 PHE A C 1
ATOM 690 O O . PHE A 1 90 ? -8.347 15.616 -6.600 1.00 60.75 90 PHE A O 1
ATOM 697 N N . SER A 1 91 ? -8.762 17.340 -5.21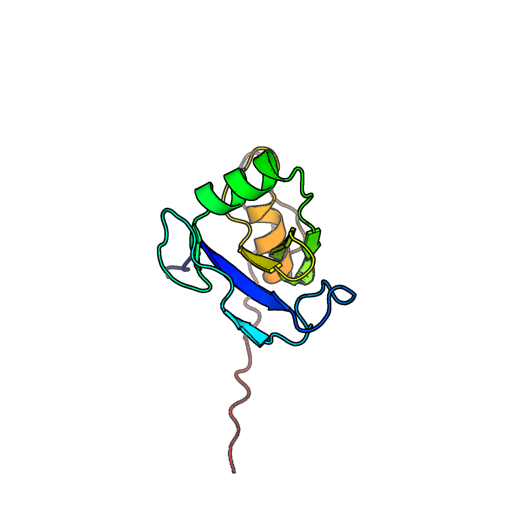9 1.00 61.06 91 SER A N 1
ATOM 698 C CA . SER A 1 91 ? -9.129 18.301 -6.265 1.00 61.06 91 SER A CA 1
ATOM 699 C C . SER A 1 91 ? -8.017 18.476 -7.298 1.00 61.06 91 SER A C 1
ATOM 701 O O . SER A 1 91 ? -8.290 18.505 -8.495 1.00 61.06 91 SER A O 1
ATOM 703 N N . ASN A 1 92 ? -6.758 18.522 -6.852 1.00 61.72 92 ASN A N 1
ATOM 704 C CA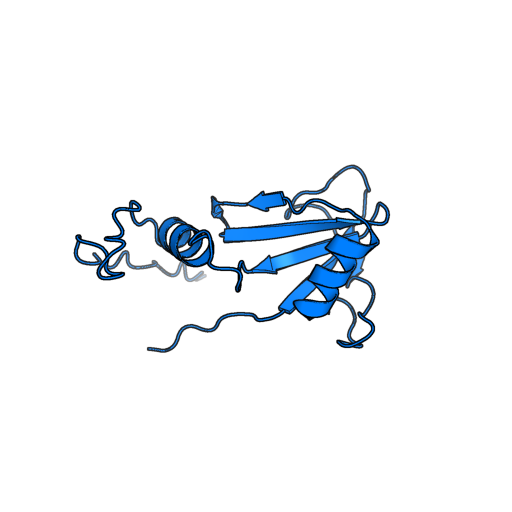 . ASN A 1 92 ? -5.598 18.636 -7.736 1.00 61.72 92 ASN A CA 1
ATOM 705 C C . ASN A 1 92 ? -5.369 17.372 -8.571 1.00 61.72 92 ASN A C 1
ATOM 707 O O . ASN A 1 92 ? -5.062 17.473 -9.755 1.00 61.72 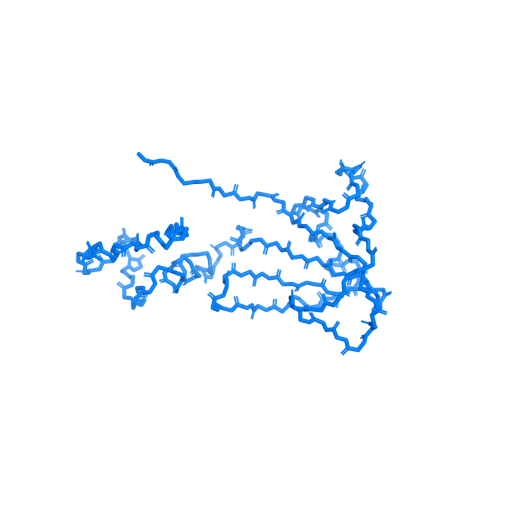92 ASN A O 1
ATOM 711 N N . GLY A 1 93 ? -5.526 16.190 -7.972 1.00 62.09 93 GLY A N 1
ATOM 712 C CA . GLY A 1 93 ? -5.434 14.930 -8.702 1.00 62.09 93 GLY A CA 1
ATOM 713 C C . GLY A 1 93 ? -6.552 14.796 -9.736 1.00 62.09 93 GLY A C 1
ATOM 714 O O . GLY A 1 93 ? -6.291 14.554 -10.908 1.00 62.09 93 GLY A O 1
ATOM 715 N N . LEU A 1 94 ? -7.800 15.056 -9.340 1.00 65.31 94 LEU A N 1
ATOM 716 C CA . LEU A 1 94 ? -8.930 15.039 -10.265 1.00 65.31 94 LEU A CA 1
ATOM 717 C C . LEU A 1 94 ? -8.735 16.045 -11.409 1.00 65.31 94 LEU A C 1
ATOM 719 O O . LEU A 1 94 ? -8.970 15.702 -12.563 1.00 65.31 94 LEU A O 1
ATOM 723 N N . ALA A 1 95 ? -8.260 17.260 -11.118 1.00 64.56 95 ALA A N 1
ATOM 724 C CA . ALA A 1 95 ? -7.934 18.244 -12.147 1.00 64.56 95 ALA A CA 1
ATOM 725 C C . ALA A 1 95 ? -6.844 17.735 -13.106 1.00 64.56 95 ALA A C 1
ATOM 727 O O . ALA A 1 95 ? -7.026 17.833 -14.317 1.00 64.56 95 ALA A O 1
ATOM 728 N N . ALA A 1 96 ? -5.768 17.127 -12.591 1.00 61.53 96 ALA A N 1
ATOM 729 C CA . ALA A 1 96 ? -4.707 16.538 -13.408 1.00 61.53 96 ALA A CA 1
ATOM 730 C C . ALA A 1 96 ? -5.222 15.393 -14.297 1.00 61.53 96 ALA A C 1
ATOM 732 O O . ALA A 1 96 ? -4.957 15.384 -15.497 1.00 61.53 96 ALA A O 1
ATOM 733 N N . ALA A 1 97 ? -6.022 14.476 -13.745 1.00 56.25 97 ALA A N 1
ATOM 734 C CA . ALA A 1 97 ? -6.619 13.366 -14.488 1.00 56.25 97 ALA A CA 1
ATOM 735 C C . ALA A 1 97 ? -7.591 13.839 -15.584 1.00 56.25 97 ALA A C 1
ATOM 737 O O . ALA A 1 97 ? -7.709 13.211 -16.636 1.00 56.25 97 ALA A O 1
ATOM 738 N N . LEU A 1 98 ? -8.277 14.962 -15.357 1.00 63.19 98 LEU A N 1
ATOM 739 C CA . LEU A 1 98 ? -9.148 15.598 -16.347 1.00 63.19 98 LEU A CA 1
ATOM 740 C C . LEU A 1 98 ? -8.381 16.500 -17.333 1.00 63.19 98 LEU A C 1
ATOM 742 O O . LEU A 1 98 ? -8.973 16.966 -18.306 1.00 63.19 98 LEU A O 1
ATOM 746 N N . GLY A 1 99 ? -7.077 16.716 -17.126 1.00 56.91 99 GLY A N 1
ATOM 747 C CA . GLY A 1 99 ? -6.245 17.594 -17.952 1.00 56.91 99 GLY A CA 1
ATOM 748 C C . GLY A 1 99 ? -6.562 19.082 -17.780 1.00 56.91 99 GLY A C 1
ATOM 749 O O . GLY A 1 99 ? -6.329 19.867 -18.698 1.00 56.91 99 GLY A O 1
ATOM 750 N N . ASN A 1 100 ? -7.120 19.473 -16.633 1.00 57.94 100 ASN A N 1
ATOM 751 C CA . ASN A 1 100 ? -7.421 20.861 -16.311 1.00 57.94 100 ASN A CA 1
ATOM 752 C C . ASN A 1 100 ? -6.202 21.529 -15.657 1.00 57.94 100 ASN A C 1
ATOM 754 O O . ASN A 1 100 ? -5.732 21.088 -14.609 1.00 57.94 100 ASN A O 1
ATOM 758 N N . GLU A 1 101 ? -5.751 22.647 -16.230 1.00 53.47 101 GLU A N 1
ATOM 759 C CA . GLU A 1 101 ? -4.806 23.569 -15.589 1.00 53.47 101 GLU A CA 1
ATOM 760 C C . GLU A 1 101 ? -5.392 24.008 -14.234 1.00 53.47 101 GLU A C 1
ATOM 762 O O . GLU A 1 101 ? -6.514 24.526 -14.178 1.00 53.47 101 GLU A O 1
ATOM 767 N N . THR A 1 102 ? -4.675 23.793 -13.129 1.00 55.44 102 THR A N 1
ATOM 768 C CA . THR A 1 102 ? -5.156 24.064 -11.763 1.00 55.44 102 THR A CA 1
ATOM 769 C C . THR A 1 102 ? -5.239 25.571 -11.477 1.00 55.44 102 THR A C 1
ATOM 771 O O . THR A 1 102 ? -4.446 26.117 -10.719 1.00 55.44 102 THR A O 1
ATOM 774 N N . ASN A 1 103 ? -6.207 26.263 -12.080 1.00 49.56 103 ASN A N 1
ATOM 775 C CA . ASN A 1 103 ? -6.650 27.612 -11.710 1.00 49.56 103 ASN A CA 1
ATOM 776 C C . ASN A 1 103 ? -7.964 27.510 -10.916 1.00 49.56 103 ASN A C 1
ATOM 778 O O . ASN A 1 103 ? -9.027 27.962 -11.348 1.00 49.56 103 ASN A O 1
ATOM 782 N N . LEU A 1 104 ? -7.898 26.834 -9.767 1.00 52.41 104 LEU A N 1
ATOM 783 C CA . LEU A 1 104 ? -9.012 26.721 -8.826 1.00 52.41 104 LEU A CA 1
ATOM 784 C C . LEU A 1 104 ? -9.067 27.985 -7.965 1.00 52.41 104 LEU A C 1
ATOM 786 O O . LEU A 1 104 ? -8.104 28.318 -7.277 1.00 52.41 104 LEU A O 1
ATOM 790 N N . ASN A 1 105 ? -10.196 28.695 -7.997 1.00 48.50 105 ASN A N 1
ATOM 791 C CA . ASN A 1 105 ? -10.436 29.798 -7.076 1.00 48.50 105 ASN A CA 1
ATOM 792 C C . ASN A 1 105 ? -10.730 29.221 -5.681 1.00 48.50 105 ASN A C 1
ATOM 794 O O . ASN A 1 105 ? -11.787 28.633 -5.460 1.00 48.50 105 ASN A O 1
ATOM 798 N N . THR A 1 106 ? -9.811 29.407 -4.734 1.00 49.38 106 THR A N 1
ATOM 799 C CA . THR A 1 106 ? -9.901 28.855 -3.370 1.00 49.38 106 THR A CA 1
ATOM 800 C C . THR A 1 106 ? -11.051 29.436 -2.534 1.00 49.38 106 THR A C 1
ATOM 802 O O . THR A 1 106 ? -11.377 28.886 -1.489 1.00 49.38 106 THR A O 1
ATOM 805 N N . ALA A 1 107 ? -11.690 30.525 -2.974 1.00 48.31 107 ALA A N 1
ATOM 806 C CA . ALA A 1 107 ? -12.855 31.108 -2.307 1.00 48.31 107 ALA A CA 1
ATOM 807 C C . ALA A 1 107 ? -14.193 30.559 -2.833 1.00 48.31 107 ALA A C 1
ATOM 809 O O . ALA A 1 107 ? -15.168 30.533 -2.088 1.00 48.31 107 ALA A O 1
ATOM 810 N N . SER A 1 108 ? -14.260 30.128 -4.099 1.00 55.31 108 SER A N 1
ATOM 811 C CA . SER A 1 108 ? -15.500 29.630 -4.719 1.00 55.31 108 SER A CA 1
ATOM 812 C C . SER A 1 108 ? -15.492 28.139 -5.061 1.00 55.31 108 SER A C 1
ATOM 814 O O . SER A 1 108 ? -16.551 27.582 -5.335 1.00 55.31 108 SER A O 1
ATOM 816 N N . GLY A 1 109 ? -14.328 27.482 -5.069 1.00 51.09 109 GLY A N 1
ATOM 817 C CA . GLY A 1 109 ? -14.190 26.059 -5.398 1.00 51.09 109 GLY A CA 1
ATOM 818 C C . GLY A 1 109 ? -14.447 25.707 -6.870 1.00 51.09 109 GLY A C 1
ATOM 819 O O . GLY A 1 109 ? -14.513 24.528 -7.206 1.00 51.09 109 GLY A O 1
ATOM 820 N N . LEU A 1 110 ? -14.589 26.698 -7.759 1.00 49.91 110 LEU A N 1
ATOM 821 C CA . LEU A 1 110 ? -14.844 26.505 -9.192 1.00 49.91 110 LEU A CA 1
ATOM 822 C C . LEU A 1 110 ? -13.633 26.895 -10.049 1.00 49.91 110 LEU A C 1
ATOM 824 O O . LEU A 1 110 ? -12.902 27.841 -9.742 1.00 49.91 110 LEU A O 1
ATOM 828 N N . THR A 1 111 ? -13.447 26.173 -11.157 1.00 54.97 111 THR A N 1
ATOM 829 C CA . THR A 1 111 ? -12.475 26.507 -12.206 1.00 54.97 111 THR A CA 1
ATOM 830 C C . THR A 1 111 ? -12.961 27.723 -12.995 1.00 54.97 111 THR A C 1
ATOM 832 O O . THR A 1 111 ? -14.113 27.765 -13.424 1.00 54.97 111 THR A O 1
ATOM 835 N N . THR A 1 112 ? -12.095 28.716 -13.215 1.00 47.09 112 THR A N 1
ATOM 836 C CA . THR A 1 112 ? -12.444 29.958 -13.937 1.00 47.09 112 THR A CA 1
ATOM 837 C C . THR A 1 112 ? -12.644 29.772 -15.445 1.00 47.09 112 THR A C 1
ATOM 839 O O . THR A 1 112 ? -13.184 30.661 -16.100 1.00 47.09 112 THR A O 1
ATOM 842 N N . SER A 1 113 ? -12.258 28.624 -16.008 1.00 50.78 113 SER A N 1
ATOM 843 C CA . SER A 1 113 ? -12.467 28.274 -17.415 1.00 50.78 113 SER A CA 1
ATOM 844 C C . SER A 1 113 ? -13.598 27.256 -17.586 1.00 50.78 113 SER A C 1
ATOM 846 O O . SER A 1 113 ? -13.728 26.289 -16.832 1.00 50.78 113 SER A O 1
ATOM 848 N N . SER A 1 114 ? -14.443 27.477 -18.600 1.00 45.41 114 SER A N 1
ATOM 849 C CA . SER A 1 114 ? -15.517 26.551 -18.957 1.00 45.41 114 SER A CA 1
ATOM 850 C C . SER A 1 114 ? -14.936 25.226 -19.446 1.00 45.41 114 SER A C 1
ATOM 852 O O . SER A 1 114 ? -14.096 25.210 -20.349 1.00 45.41 114 SER A O 1
ATOM 854 N N . PHE A 1 115 ? -15.437 24.126 -18.892 1.00 49.81 115 PHE A N 1
ATOM 855 C CA . PHE A 1 115 ? -15.069 22.761 -19.251 1.00 49.81 115 PHE A CA 1
ATOM 856 C C . PHE A 1 115 ? -15.347 22.502 -20.744 1.00 49.81 115 PHE A C 1
ATOM 858 O O . PHE A 1 115 ? -16.490 22.273 -21.145 1.00 49.81 115 PHE A O 1
ATOM 865 N N . SER A 1 116 ? -14.316 22.544 -21.592 1.00 48.94 116 SER A N 1
ATOM 866 C CA . SER A 1 116 ? -14.444 22.037 -22.959 1.00 48.94 116 SER A CA 1
ATOM 867 C C . SER A 1 116 ? -14.335 20.521 -22.915 1.00 48.94 116 SER A C 1
ATOM 869 O O . SER A 1 116 ? -13.295 19.962 -22.582 1.00 48.94 116 SER A O 1
ATOM 871 N N . ARG A 1 117 ? -15.455 19.861 -23.218 1.00 41.97 117 ARG A N 1
ATOM 872 C CA . ARG A 1 117 ? -15.596 18.403 -23.278 1.00 41.97 117 ARG A CA 1
ATOM 873 C C . ARG A 1 117 ? -14.510 17.826 -24.197 1.00 41.97 117 ARG A C 1
ATOM 875 O O . ARG A 1 117 ? -14.611 17.962 -25.414 1.00 41.97 117 ARG A O 1
ATOM 882 N N . LYS A 1 118 ? -13.493 17.162 -23.644 1.00 41.84 118 LYS A N 1
ATOM 883 C CA . LYS A 1 118 ? -12.615 16.309 -24.448 1.00 41.84 118 LYS A CA 1
ATOM 884 C C . LYS A 1 118 ? -13.317 14.966 -24.611 1.00 41.84 118 LYS A C 1
ATOM 886 O O . LYS A 1 118 ? -13.419 14.182 -23.674 1.00 41.84 118 LYS A O 1
ATOM 891 N N . SER A 1 119 ? -13.904 14.764 -25.782 1.00 36.59 119 SER A N 1
ATOM 892 C CA . SER A 1 119 ? -14.577 13.529 -26.167 1.00 36.59 119 SER A CA 1
ATOM 893 C C . SER A 1 119 ? -13.581 12.370 -26.126 1.00 36.59 119 SER A C 1
ATOM 895 O O . SER A 1 119 ? -12.634 12.344 -26.910 1.00 36.59 119 SER A O 1
ATOM 897 N N . THR A 1 120 ? -13.786 11.406 -25.231 1.00 33.00 120 THR A N 1
ATOM 898 C CA . THR A 1 120 ? -13.085 10.121 -25.283 1.00 33.00 120 THR A CA 1
ATOM 899 C C . THR A 1 120 ? -13.590 9.372 -26.510 1.00 33.00 120 THR A C 1
ATOM 901 O O . THR A 1 120 ? -14.720 8.887 -26.527 1.00 33.00 120 THR A O 1
ATOM 904 N N . SER A 1 121 ? -12.780 9.297 -27.565 1.00 31.30 121 SER A N 1
ATOM 905 C CA . SER A 1 121 ? -13.000 8.329 -28.633 1.00 31.30 121 SER A CA 1
ATOM 906 C C . SER A 1 121 ? -12.773 6.940 -28.045 1.00 31.30 121 SER A C 1
ATOM 908 O O . SER A 1 121 ? -11.637 6.531 -27.817 1.00 31.30 121 SER A O 1
ATOM 910 N N . SER A 1 122 ? -13.859 6.226 -27.769 1.00 31.89 122 SER A N 1
ATOM 911 C CA . SER A 1 122 ? -13.836 4.783 -27.576 1.00 31.89 122 SER A CA 1
ATOM 912 C C . SER A 1 122 ? -13.288 4.137 -28.848 1.00 31.89 122 SER A C 1
ATOM 914 O O . SER A 1 122 ? -13.986 4.067 -29.860 1.00 31.89 122 SER A O 1
ATOM 916 N N . SER A 1 123 ? -12.040 3.682 -28.803 1.00 31.31 123 SER A N 1
ATOM 917 C CA . SER A 1 123 ? -11.500 2.708 -29.746 1.00 31.31 123 SER A CA 1
ATOM 918 C C . SER A 1 123 ? -12.272 1.399 -29.562 1.00 31.31 123 SER A C 1
ATOM 920 O O . SER A 1 123 ? -11.957 0.597 -28.687 1.00 31.31 123 SER A O 1
ATOM 922 N N . SER A 1 124 ? -13.345 1.229 -30.337 1.00 32.16 124 SER A N 1
ATOM 923 C CA . SER A 1 124 ? -13.932 -0.084 -30.593 1.00 32.16 124 SER A CA 1
ATOM 924 C C . SER A 1 124 ? -13.126 -0.759 -31.689 1.00 32.16 124 SER A C 1
ATOM 926 O O . SER A 1 124 ? -13.154 -0.331 -32.841 1.00 32.16 124 SER A O 1
ATOM 928 N N . ASP A 1 125 ? -12.436 -1.818 -31.284 1.00 31.19 125 ASP A N 1
ATOM 929 C CA . ASP A 1 125 ? -12.093 -2.965 -32.113 1.00 31.19 125 ASP A CA 1
ATOM 930 C C . ASP A 1 125 ? -13.282 -3.373 -32.997 1.00 31.19 125 ASP A C 1
ATOM 932 O O . ASP A 1 125 ? -14.392 -3.594 -32.499 1.00 31.19 125 ASP A O 1
ATOM 936 N N . LYS A 1 126 ? -13.044 -3.514 -34.301 1.00 32.62 126 LYS A N 1
ATOM 937 C CA . LYS A 1 126 ? -13.850 -4.350 -35.193 1.00 32.62 126 LYS A CA 1
ATOM 938 C C . LYS A 1 126 ? -12.952 -4.922 -36.290 1.00 32.62 126 LYS A C 1
ATOM 940 O O . LYS A 1 126 ? -12.472 -4.148 -37.107 1.00 32.62 126 LYS A O 1
ATOM 945 N N . GLY A 1 127 ? -12.824 -6.254 -36.262 1.00 31.70 127 GLY A N 1
ATOM 946 C CA . GLY A 1 127 ? -12.853 -7.183 -37.406 1.00 31.70 127 GLY A CA 1
ATOM 947 C C . GLY A 1 127 ? -11.947 -6.896 -38.588 1.00 31.70 127 GLY A C 1
ATOM 948 O O . GLY A 1 127 ? -12.331 -6.024 -39.394 1.00 31.70 127 GLY A O 1
#

Sequence (127 aa):
MNMGMAFYGRSVTRASSSCTEPDCTYLSAGNKGACSDTAGVLFNNEIQQIINNKEVIPTMYKDATVKTLTWDKDHLSVWSIDNDDSKHTFSNGLAAALGNETNLNTASGLTTSSFSRKSTSSSSDKG

Radius of gyration: 17.38 Å; chains: 1; bounding box: 38×44×50 Å

InterPro domains:
  IPR029070 Chitinase insertion domain superfamily [G3DSA:3.10.50.10] (9-82)
  IPR029070 Chitinase insertion domain superfamily [SSF54556] (8-73)

Secondary structure (D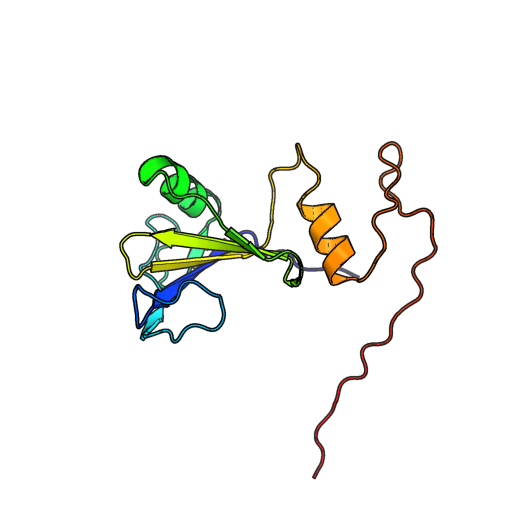SSP, 8-state):
------SEEEEEEES-TT--STTS-EEEEPPPPTTT-STTEEEHHHHHHHHHHHTPPPEEETTTTEEEEEETTTEEEEEE--S-TTS-HHHHHHHHHHT----B-TTT--BSS--------------

Organism: NCBI:txid41062

Foldseek 3Di:
DDDDFDQKKFKFFFPFLVDQDPPGDTDGFDDDFPVRNDGRIGGPVSVVCCCVVQVWDWDADLLQQWIWTDDPSGMIIIHHPDDDPPPCSNVSSVCNPLVHDPPQDPVPRDDPDDDDDPDPPPPDDDD